Protein AF-A0A9X1VEX4-F1 (afdb_monomer_lite)

Secondary structure (DSSP, 8-state):
---EEEEESSSSEEEEEETTEEEEEEEESSTT-S-EEEEETT--EEEEEEESTT--EEEEE-

Sequence (62 aa):
MQHYQVKSVDTKHFRLTQADTEIGELEYDSWFSFTAEIMLADRTRYAIQPKGFWGTTIEIKD

Foldseek 3Di:
DFDWDWDDPDLFKIFIDTPNHTQWIWGDPDSPDQWIWIQGPVRDIWIWFQDDPVSPDIDIHD

Radius of gyration: 12.76 Å; chains: 1; bounding box: 29×24×36 Å

Organism: NCBI:txid2926463

pLDDT: mean 90.36, std 7.75, range [56.19, 97.06]

Structure (mmCIF, N/CA/C/O backbone):
data_AF-A0A9X1VEX4-F1
#
_entry.id   AF-A0A9X1VEX4-F1
#
loop_
_atom_site.group_PDB
_atom_site.id
_atom_site.type_symbol
_atom_site.label_atom_id
_atom_site.label_alt_id
_atom_site.label_comp_id
_atom_site.label_asym_id
_atom_site.label_entity_id
_atom_site.label_seq_id
_atom_site.pdbx_PDB_ins_code
_atom_site.Cartn_x
_atom_site.Cartn_y
_atom_site.Cartn_z
_atom_site.occupancy
_atom_site.B_iso_or_equiv
_atom_site.auth_seq_id
_atom_site.auth_comp_id
_atom_site.auth_asym_id
_atom_site.auth_atom_id
_atom_site.pdbx_PDB_model_num
ATOM 1 N N . MET A 1 1 ? -0.772 1.321 24.011 1.00 56.19 1 MET A N 1
ATOM 2 C CA . MET A 1 1 ? -0.083 1.149 22.714 1.00 56.19 1 MET A CA 1
ATOM 3 C C . MET A 1 1 ? -1.129 0.704 21.711 1.00 56.19 1 MET A C 1
ATOM 5 O O . MET A 1 1 ? -1.815 -0.269 21.994 1.00 56.19 1 MET A O 1
ATOM 9 N N . GLN A 1 2 ? -1.336 1.446 20.624 1.00 64.00 2 GLN A N 1
ATOM 10 C CA . GLN A 1 2 ? -2.267 1.008 19.582 1.00 64.00 2 GLN A CA 1
ATOM 11 C C . GLN A 1 2 ? -1.566 -0.064 18.744 1.00 64.00 2 GLN A C 1
ATOM 13 O O . GLN A 1 2 ? -0.512 0.203 18.170 1.00 64.00 2 GLN A O 1
ATOM 18 N N . HIS A 1 3 ? -2.105 -1.282 18.738 1.00 84.81 3 HIS A N 1
ATOM 19 C CA . HIS A 1 3 ? -1.560 -2.384 17.951 1.00 84.81 3 HIS A CA 1
ATOM 20 C C . HIS A 1 3 ? -2.095 -2.275 16.525 1.00 84.81 3 HIS 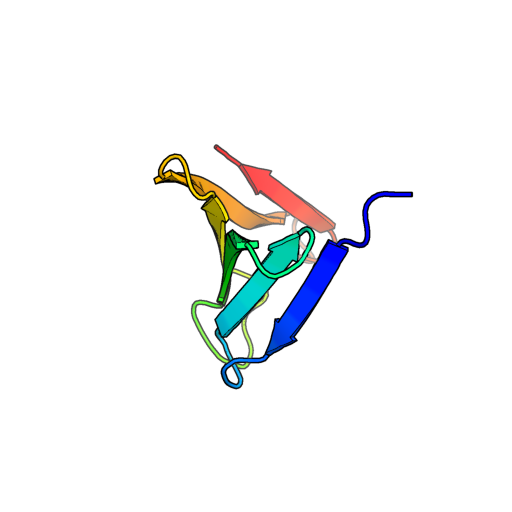A C 1
ATOM 22 O O . HIS A 1 3 ? -3.243 -2.629 16.261 1.00 84.81 3 HIS A O 1
ATOM 28 N N . TYR A 1 4 ? -1.262 -1.755 15.628 1.00 91.94 4 TYR A N 1
ATOM 29 C CA . TYR A 1 4 ? -1.488 -1.879 14.195 1.00 91.94 4 TYR A CA 1
ATOM 30 C C . TYR A 1 4 ? -1.070 -3.277 13.750 1.00 91.94 4 TYR A C 1
ATOM 32 O O . TYR A 1 4 ? -0.007 -3.764 14.143 1.00 91.94 4 TYR A O 1
ATOM 40 N N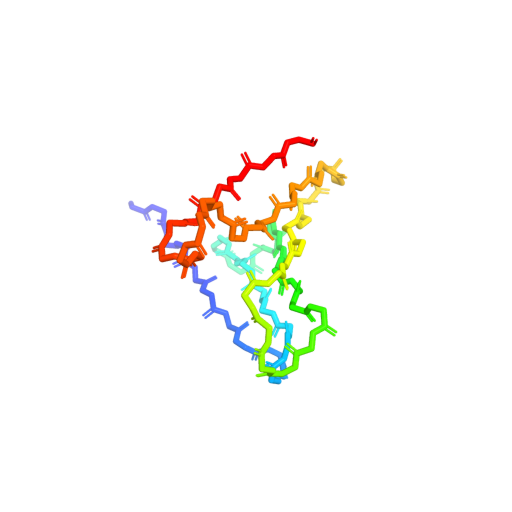 . GLN A 1 5 ? -1.900 -3.924 12.941 1.00 93.94 5 GLN A N 1
ATOM 41 C CA . GLN A 1 5 ? -1.601 -5.217 12.341 1.00 93.94 5 GLN A CA 1
ATOM 42 C C . GLN A 1 5 ? -1.815 -5.148 10.839 1.00 93.94 5 GLN A C 1
ATOM 44 O O . GLN A 1 5 ? -2.799 -4.584 10.373 1.00 93.94 5 GLN A O 1
ATOM 49 N N . VAL A 1 6 ? -0.909 -5.769 10.089 1.00 94.38 6 VAL A N 1
ATOM 50 C CA . VAL A 1 6 ? -1.070 -5.979 8.651 1.00 94.38 6 VAL A CA 1
ATOM 51 C C . VAL A 1 6 ? -1.239 -7.469 8.408 1.00 94.38 6 VAL A C 1
ATOM 53 O O . VAL A 1 6 ? -0.441 -8.273 8.893 1.00 94.38 6 VAL A O 1
ATOM 56 N N . LYS A 1 7 ? -2.281 -7.844 7.668 1.00 94.81 7 LYS A N 1
ATOM 57 C CA . LYS A 1 7 ? -2.532 -9.227 7.249 1.00 94.81 7 LYS A CA 1
ATOM 58 C C . LYS A 1 7 ? -2.563 -9.289 5.727 1.00 94.81 7 LYS A C 1
ATOM 60 O O . LYS A 1 7 ? -3.242 -8.487 5.096 1.00 94.81 7 LYS A O 1
ATOM 65 N N . SER A 1 8 ? -1.838 -10.242 5.146 1.00 95.19 8 SER A N 1
ATOM 66 C CA . SER A 1 8 ? -1.984 -10.578 3.726 1.00 95.19 8 SER A CA 1
ATOM 67 C C . SER A 1 8 ? -3.334 -11.265 3.525 1.00 95.19 8 SER A C 1
ATOM 69 O O . SER A 1 8 ? -3.668 -12.204 4.251 1.00 95.19 8 SER A O 1
ATOM 71 N N . VAL A 1 9 ? -4.117 -10.755 2.577 1.00 95.00 9 VAL A N 1
ATOM 72 C CA . VAL A 1 9 ? -5.340 -11.404 2.087 1.00 95.00 9 VAL A CA 1
ATOM 73 C C . VAL A 1 9 ? -4.968 -12.342 0.941 1.00 95.00 9 VAL A C 1
ATOM 75 O O . VAL A 1 9 ? -5.420 -13.484 0.905 1.00 95.00 9 VAL A O 1
ATOM 78 N N . ASP A 1 10 ? -4.085 -11.880 0.055 1.00 94.50 10 ASP A N 1
ATOM 79 C CA . ASP A 1 10 ? -3.446 -12.679 -0.986 1.00 94.50 10 ASP A CA 1
ATOM 80 C C . ASP A 1 10 ? -2.062 -12.101 -1.356 1.00 94.50 10 ASP A C 1
ATOM 82 O O . ASP A 1 10 ? -1.474 -11.318 -0.606 1.00 94.50 10 ASP A O 1
ATOM 86 N N . THR A 1 11 ? -1.516 -12.504 -2.507 1.00 92.19 11 THR A N 1
ATOM 87 C CA . THR A 1 11 ? -0.190 -12.088 -2.991 1.00 92.19 11 THR A CA 1
ATOM 88 C C . THR A 1 11 ? -0.076 -10.606 -3.354 1.00 92.19 11 THR A C 1
ATOM 90 O O . THR A 1 11 ? 1.039 -10.120 -3.518 1.00 92.19 11 THR A O 1
ATOM 93 N N . LYS A 1 12 ? -1.197 -9.902 -3.542 1.00 94.81 12 LYS A N 1
ATOM 94 C CA . LYS A 1 12 ? -1.252 -8.492 -3.948 1.00 94.81 12 LYS A CA 1
ATOM 95 C C . LYS A 1 12 ? -1.994 -7.606 -2.949 1.00 94.81 12 LYS A C 1
ATOM 97 O O . LYS A 1 12 ? -1.722 -6.413 -2.928 1.00 94.81 12 LYS A O 1
ATOM 102 N N . HIS A 1 13 ? -2.882 -8.162 -2.127 1.00 95.75 13 HIS A N 1
ATOM 103 C CA . HIS A 1 13 ? -3.733 -7.397 -1.218 1.00 95.75 13 HIS A CA 1
ATOM 104 C C . HIS A 1 13 ? -3.351 -7.619 0.243 1.00 95.75 13 HIS A C 1
ATOM 106 O O . HIS A 1 13 ? -3.238 -8.753 0.728 1.00 95.75 13 HIS A O 1
ATOM 112 N N . PHE A 1 14 ? -3.220 -6.516 0.970 1.00 96.00 14 PHE A N 1
ATOM 113 C CA . PHE A 1 14 ? -2.888 -6.491 2.386 1.00 96.00 14 PHE A CA 1
ATOM 114 C C . PHE A 1 14 ? -3.855 -5.572 3.119 1.00 96.00 14 PHE A C 1
ATOM 116 O O . PHE A 1 14 ? -4.139 -4.469 2.669 1.00 96.00 14 PHE A O 1
ATOM 123 N N . ARG A 1 15 ? -4.332 -6.014 4.279 1.00 96.94 15 ARG A N 1
ATOM 124 C CA . ARG A 1 15 ? -5.279 -5.274 5.110 1.00 96.94 15 ARG A CA 1
ATOM 125 C C . ARG A 1 15 ? -4.600 -4.751 6.364 1.00 96.94 15 ARG A C 1
ATOM 127 O O . ARG A 1 15 ? -3.962 -5.527 7.080 1.00 96.94 15 ARG A O 1
ATOM 134 N N . LEU A 1 16 ? -4.779 -3.464 6.644 1.00 95.81 16 LEU A N 1
ATOM 135 C CA . LEU A 1 16 ? -4.325 -2.797 7.857 1.00 95.81 16 LEU A CA 1
ATOM 136 C C . LEU A 1 16 ? -5.484 -2.701 8.853 1.00 95.81 16 LEU A C 1
ATOM 138 O O . LEU A 1 16 ? -6.520 -2.097 8.571 1.00 95.81 16 LEU A O 1
ATOM 142 N N . THR A 1 17 ? -5.290 -3.261 10.044 1.00 95.44 17 THR A N 1
ATOM 143 C CA . THR A 1 17 ? -6.244 -3.153 11.146 1.00 95.44 17 THR A CA 1
ATOM 144 C C . THR A 1 17 ? -5.637 -2.475 12.369 1.00 95.44 17 THR A C 1
ATOM 146 O O . THR A 1 17 ? -4.442 -2.584 12.651 1.00 95.44 17 THR A O 1
ATOM 149 N N . GLN A 1 18 ? -6.485 -1.786 13.125 1.00 94.44 18 GLN A N 1
ATOM 150 C CA . GLN A 1 18 ? -6.200 -1.266 14.455 1.00 94.44 18 GLN A CA 1
ATOM 151 C C . GLN A 1 18 ? -7.252 -1.821 15.410 1.00 94.44 18 GLN A C 1
ATOM 153 O O . GLN A 1 18 ? -8.437 -1.548 15.240 1.00 94.44 18 GLN A O 1
ATOM 158 N N . ALA A 1 19 ? -6.823 -2.618 16.396 1.00 89.81 19 ALA A N 1
ATOM 159 C CA . ALA A 1 19 ? -7.734 -3.282 17.341 1.00 89.81 19 ALA A CA 1
ATOM 160 C C . ALA A 1 19 ? -8.925 -3.974 16.630 1.00 89.81 19 ALA A C 1
ATOM 162 O O . ALA A 1 19 ? -10.083 -3.734 16.956 1.00 89.81 19 ALA A O 1
ATOM 163 N N . ASP A 1 20 ? -8.612 -4.773 15.602 1.00 87.25 20 ASP A N 1
ATOM 164 C CA . ASP A 1 20 ? -9.551 -5.511 14.737 1.00 87.25 20 ASP A CA 1
ATOM 165 C C . ASP A 1 20 ? -10.443 -4.673 13.805 1.00 87.25 20 ASP A C 1
ATOM 167 O O . ASP A 1 20 ? -11.148 -5.235 12.969 1.00 87.25 20 ASP A O 1
ATOM 171 N N . THR A 1 21 ? -10.358 -3.343 13.856 1.00 92.56 21 THR A N 1
ATOM 172 C CA . THR A 1 21 ? -11.033 -2.461 12.895 1.00 92.56 21 THR A CA 1
ATOM 173 C C . THR A 1 21 ? -10.146 -2.238 11.677 1.00 92.56 21 THR A C 1
ATOM 175 O O . THR A 1 21 ? -8.993 -1.841 11.824 1.00 92.56 21 THR A O 1
ATOM 178 N N . GLU A 1 22 ? -10.665 -2.487 10.476 1.00 93.94 22 GLU A N 1
ATOM 179 C CA . GLU A 1 22 ? -9.985 -2.166 9.218 1.00 93.94 22 GLU A CA 1
ATOM 180 C C . GLU A 1 22 ? -9.906 -0.651 9.027 1.00 93.94 22 GLU A C 1
ATOM 182 O O . GLU A 1 22 ? -10.922 0.042 9.034 1.00 93.94 22 GLU A O 1
ATOM 187 N N . ILE A 1 23 ? -8.683 -0.140 8.896 1.00 96.12 23 ILE A N 1
ATOM 188 C CA . ILE A 1 23 ? -8.407 1.295 8.735 1.00 96.12 23 ILE A CA 1
ATOM 189 C C . ILE A 1 23 ? -7.763 1.617 7.383 1.00 96.12 23 ILE A C 1
ATOM 191 O O . ILE A 1 23 ? -7.583 2.787 7.048 1.00 96.12 23 ILE A O 1
ATOM 195 N N . GLY A 1 24 ? -7.440 0.586 6.605 1.00 96.19 24 GLY A N 1
ATOM 196 C CA . GLY A 1 24 ? -7.003 0.721 5.231 1.00 96.19 24 GLY A CA 1
ATOM 197 C C . GLY A 1 24 ? -6.518 -0.589 4.628 1.00 96.19 24 GLY A C 1
ATOM 198 O O . GLY A 1 24 ? -6.444 -1.628 5.290 1.00 96.1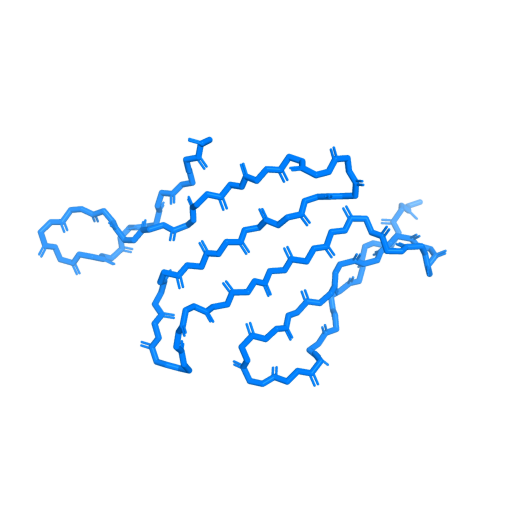9 24 GLY A O 1
ATOM 199 N N . GLU A 1 25 ? -6.138 -0.506 3.368 1.00 97.06 25 GLU A N 1
ATOM 200 C CA . GLU A 1 25 ? -5.618 -1.595 2.562 1.00 97.06 25 GLU A CA 1
ATOM 201 C C . GLU A 1 25 ? -4.466 -1.110 1.680 1.00 97.06 25 GLU A C 1
ATOM 203 O O . GLU A 1 25 ? -4.311 0.084 1.422 1.00 97.06 25 GLU A O 1
ATOM 208 N N . LEU A 1 26 ? -3.638 -2.058 1.260 1.00 95.94 26 LEU A N 1
ATOM 209 C CA . LEU A 1 26 ? -2.573 -1.885 0.286 1.00 95.94 26 LEU A CA 1
ATOM 210 C C . LEU A 1 26 ? -2.788 -2.918 -0.820 1.00 95.94 26 LEU A C 1
ATOM 212 O O . LEU A 1 26 ? -2.812 -4.120 -0.540 1.00 95.94 26 LEU A O 1
ATOM 216 N N . GLU A 1 27 ? -2.893 -2.454 -2.059 1.00 96.19 27 GLU A N 1
ATOM 217 C CA . GLU A 1 27 ? -3.033 -3.291 -3.247 1.00 96.19 27 GLU A CA 1
ATOM 218 C C . GLU A 1 27 ? -1.866 -3.061 -4.208 1.00 96.19 27 GLU A C 1
ATOM 220 O O . GLU A 1 27 ? -1.661 -1.957 -4.706 1.00 96.19 27 GLU A O 1
ATOM 225 N N . TYR A 1 28 ? -1.119 -4.119 -4.515 1.00 95.00 28 TYR A N 1
ATOM 226 C CA . TYR A 1 28 ? -0.148 -4.112 -5.603 1.00 95.00 28 TYR A CA 1
ATOM 227 C C . TYR A 1 28 ? -0.836 -4.341 -6.951 1.00 95.00 28 TYR A C 1
ATOM 229 O O . TYR A 1 28 ? -1.636 -5.269 -7.120 1.00 95.00 28 TYR A O 1
ATOM 237 N N . ASP A 1 29 ? -0.424 -3.566 -7.954 1.00 92.31 29 ASP A N 1
ATOM 238 C CA . ASP A 1 29 ? -0.936 -3.683 -9.325 1.00 92.31 29 ASP A CA 1
ATOM 239 C C . ASP A 1 29 ? -0.704 -5.107 -9.886 1.00 92.31 29 ASP A C 1
ATOM 241 O O . ASP A 1 29 ? -1.600 -5.774 -10.413 1.00 92.31 29 ASP A O 1
ATOM 245 N N . SER A 1 30 ? 0.487 -5.660 -9.627 1.00 89.25 30 SER A N 1
ATOM 246 C CA . SER A 1 30 ? 0.871 -7.030 -9.981 1.00 89.25 30 SER A CA 1
ATOM 247 C C . SER A 1 30 ? 1.755 -7.665 -8.904 1.00 89.25 30 SER A C 1
ATOM 249 O O . SER A 1 30 ? 2.415 -6.968 -8.139 1.00 89.25 30 SER A O 1
ATOM 251 N N . TRP A 1 31 ? 1.819 -8.999 -8.882 1.00 83.19 31 TRP A N 1
ATOM 252 C CA . TRP A 1 31 ? 2.582 -9.797 -7.907 1.00 83.19 31 TRP A CA 1
ATOM 253 C C . TRP A 1 31 ? 4.102 -9.545 -7.925 1.00 83.19 31 TRP A C 1
ATOM 255 O O . TRP A 1 31 ? 4.792 -9.914 -6.980 1.00 83.19 31 TRP A O 1
ATOM 265 N N . PHE A 1 32 ? 4.626 -8.928 -8.990 1.00 82.38 32 PHE A N 1
ATOM 266 C CA . PHE A 1 32 ? 6.038 -8.549 -9.137 1.00 82.38 32 PHE A CA 1
ATOM 267 C C . PHE A 1 32 ? 6.253 -7.025 -9.214 1.00 82.38 32 PHE A C 1
ATOM 269 O O . PHE A 1 32 ? 7.319 -6.570 -9.626 1.00 82.38 32 PHE A O 1
ATOM 276 N N . SER A 1 33 ? 5.241 -6.227 -8.865 1.00 83.62 33 SER A N 1
ATOM 277 C CA . SER A 1 33 ? 5.289 -4.768 -8.974 1.00 83.62 33 SER A CA 1
ATOM 278 C C . SER A 1 33 ? 5.678 -4.108 -7.653 1.00 83.62 33 SER A C 1
ATOM 280 O O . SER A 1 33 ? 5.278 -4.555 -6.584 1.00 83.62 33 SER A O 1
ATOM 282 N N . PHE A 1 34 ? 6.411 -2.998 -7.736 1.00 85.94 34 PHE A N 1
ATOM 283 C CA . PHE A 1 34 ? 6.559 -2.047 -6.626 1.00 85.94 34 PHE A CA 1
ATOM 284 C C . PHE A 1 34 ? 5.516 -0.922 -6.673 1.00 85.94 34 PHE A C 1
ATOM 286 O O . PHE A 1 34 ? 5.458 -0.104 -5.757 1.00 85.94 34 PHE A O 1
ATOM 293 N N . THR A 1 35 ? 4.704 -0.879 -7.730 1.00 92.12 35 THR A N 1
ATOM 294 C CA . THR A 1 35 ? 3.567 0.031 -7.837 1.00 92.12 35 THR A CA 1
ATOM 295 C C . THR A 1 35 ? 2.391 -0.535 -7.057 1.00 92.12 35 THR A C 1
ATOM 297 O O . THR A 1 35 ? 1.988 -1.681 -7.285 1.00 92.12 35 THR A O 1
ATOM 300 N N . ALA A 1 36 ? 1.839 0.275 -6.161 1.00 95.19 36 ALA A N 1
ATOM 301 C CA . ALA A 1 36 ? 0.704 -0.098 -5.330 1.00 95.19 36 ALA A CA 1
ATOM 302 C C . ALA A 1 36 ? -0.197 1.106 -5.032 1.00 95.19 36 ALA A C 1
ATOM 304 O O . ALA A 1 36 ? 0.228 2.253 -5.170 1.00 95.19 36 ALA A O 1
ATOM 305 N N . GLU A 1 37 ? -1.424 0.846 -4.600 1.00 96.56 37 GLU A N 1
ATOM 306 C CA . GLU A 1 37 ? -2.359 1.835 -4.070 1.00 96.56 37 GLU A CA 1
ATOM 307 C C . GLU A 1 37 ? -2.600 1.544 -2.584 1.00 96.56 37 GLU A C 1
ATOM 309 O O . GLU A 1 37 ? -2.838 0.402 -2.194 1.00 96.56 37 GLU A O 1
ATOM 314 N N . ILE A 1 38 ? -2.514 2.571 -1.741 1.00 96.00 38 ILE A N 1
ATOM 315 C CA . ILE A 1 38 ? -3.032 2.536 -0.373 1.00 96.00 38 ILE A CA 1
ATOM 316 C C . ILE A 1 38 ? -4.427 3.140 -0.418 1.00 96.00 38 ILE A C 1
ATOM 318 O O . ILE A 1 38 ? -4.573 4.264 -0.892 1.00 96.00 38 ILE A O 1
ATOM 322 N N . MET A 1 39 ? -5.422 2.457 0.137 1.00 97.00 39 MET A N 1
ATOM 323 C CA . MET A 1 39 ? -6.745 3.029 0.369 1.00 97.00 39 MET A CA 1
ATOM 324 C C . MET A 1 39 ? -7.034 3.039 1.867 1.00 97.00 39 MET A C 1
ATOM 326 O O . MET A 1 39 ? -7.030 1.999 2.518 1.00 97.00 39 MET A O 1
ATOM 330 N N . LEU A 1 40 ? -7.261 4.219 2.437 1.00 95.38 40 LEU A N 1
ATOM 331 C CA . LEU A 1 40 ? -7.658 4.371 3.835 1.00 95.38 40 LEU A CA 1
ATOM 332 C C . LEU A 1 40 ? -9.175 4.197 3.996 1.00 95.38 40 LEU A C 1
ATOM 334 O O . LEU A 1 40 ? -9.941 4.286 3.035 1.00 95.38 40 LEU A O 1
ATOM 338 N N . ALA A 1 41 ? -9.635 3.977 5.229 1.00 92.44 41 ALA A N 1
ATOM 339 C CA . ALA A 1 41 ? -11.061 3.802 5.526 1.00 92.44 41 ALA A CA 1
ATOM 340 C C . ALA A 1 41 ? -11.936 5.019 5.152 1.00 92.44 41 ALA A C 1
ATOM 342 O O . ALA A 1 41 ? -13.130 4.868 4.891 1.00 92.44 41 ALA A O 1
ATOM 343 N N . ASP A 1 42 ? -11.354 6.218 5.085 1.00 93.56 42 ASP A N 1
ATOM 344 C CA . ASP A 1 42 ? -12.011 7.443 4.612 1.00 93.56 42 ASP A CA 1
ATOM 345 C C . ASP A 1 42 ? -12.030 7.574 3.075 1.00 93.56 42 ASP A C 1
ATOM 347 O O . ASP A 1 42 ? -12.505 8.578 2.545 1.00 93.56 42 ASP A O 1
ATOM 351 N N . ARG A 1 43 ? -11.577 6.535 2.359 1.00 91.56 43 ARG A N 1
ATOM 352 C CA . ARG A 1 43 ? -11.400 6.465 0.900 1.00 91.56 43 ARG A CA 1
ATOM 353 C C . ARG A 1 43 ? -10.296 7.363 0.351 1.00 91.56 43 ARG A C 1
ATOM 355 O O . ARG A 1 43 ? -10.182 7.459 -0.873 1.00 91.56 43 ARG A O 1
ATOM 362 N N . THR A 1 44 ? -9.480 7.979 1.204 1.00 95.62 44 THR A N 1
ATOM 363 C CA . THR A 1 44 ? -8.254 8.638 0.757 1.00 95.62 44 THR A CA 1
ATOM 364 C C . THR A 1 44 ? -7.347 7.592 0.126 1.00 95.62 44 THR A C 1
ATOM 366 O O . THR A 1 44 ? -7.158 6.501 0.676 1.00 95.62 44 THR A O 1
ATOM 369 N N . ARG A 1 45 ? -6.823 7.915 -1.053 1.00 96.25 45 ARG A N 1
ATOM 370 C CA . ARG A 1 45 ? -5.960 7.035 -1.832 1.00 96.25 45 ARG A CA 1
ATOM 371 C C . ARG A 1 45 ? -4.569 7.628 -1.892 1.00 96.25 45 ARG A C 1
ATOM 373 O O . ARG A 1 45 ? -4.429 8.841 -1.962 1.00 96.25 45 ARG A O 1
ATOM 380 N N . TYR A 1 46 ? -3.568 6.761 -1.863 1.00 95.94 46 TYR A N 1
ATOM 381 C CA . TYR A 1 46 ? -2.193 7.148 -2.121 1.00 95.94 46 TYR A CA 1
ATOM 382 C C . TYR A 1 46 ? -1.549 6.170 -3.089 1.00 95.94 46 TYR A C 1
ATOM 384 O O . TYR A 1 46 ? -1.593 4.958 -2.881 1.00 95.94 46 TYR A O 1
ATOM 392 N N . ALA A 1 47 ? -0.894 6.689 -4.119 1.00 94.44 47 ALA A N 1
ATOM 393 C CA . ALA A 1 47 ? -0.122 5.882 -5.045 1.00 94.44 47 ALA A CA 1
ATOM 394 C C . ALA A 1 47 ? 1.312 5.704 -4.534 1.00 94.44 47 ALA A C 1
ATOM 396 O O . ALA A 1 47 ? 2.032 6.671 -4.283 1.00 94.44 47 ALA A O 1
ATOM 397 N N . ILE A 1 48 ? 1.752 4.456 -4.443 1.00 93.56 48 ILE A N 1
ATOM 398 C CA . ILE A 1 48 ? 3.143 4.080 -4.223 1.00 93.56 48 ILE A CA 1
ATOM 399 C C . ILE A 1 48 ? 3.772 3.823 -5.585 1.00 93.56 48 ILE A C 1
ATOM 401 O O . ILE A 1 48 ? 3.299 2.973 -6.340 1.00 93.56 48 ILE A O 1
ATOM 405 N N . GLN A 1 49 ? 4.842 4.545 -5.910 1.00 92.56 49 GLN A N 1
ATOM 406 C CA . GLN A 1 49 ? 5.541 4.389 -7.183 1.00 92.56 49 GLN A CA 1
ATOM 407 C C . GLN A 1 49 ? 7.061 4.441 -7.001 1.00 92.56 49 GLN A C 1
ATOM 409 O O . GLN A 1 49 ? 7.564 5.268 -6.233 1.00 92.56 49 GLN A O 1
ATOM 414 N N . PRO A 1 50 ? 7.825 3.619 -7.741 1.00 89.06 50 PRO A N 1
ATOM 415 C CA . PRO A 1 50 ? 9.264 3.799 -7.854 1.00 89.06 50 PRO A CA 1
ATOM 416 C C . PRO A 1 50 ? 9.600 5.178 -8.431 1.00 89.06 50 PRO A C 1
ATOM 418 O O . PRO A 1 50 ? 8.963 5.655 -9.373 1.00 89.06 50 PRO A O 1
ATOM 421 N N . LYS A 1 51 ? 10.648 5.803 -7.902 1.00 88.94 51 LYS A N 1
ATOM 422 C CA . LYS A 1 51 ? 11.198 7.071 -8.373 1.00 88.94 51 LYS A CA 1
ATOM 423 C C . LYS A 1 51 ? 12.666 6.919 -8.750 1.00 88.94 51 LYS A C 1
ATOM 425 O O . LYS A 1 51 ? 13.434 6.201 -8.110 1.00 88.94 51 LYS A O 1
ATOM 430 N N . GLY A 1 52 ? 13.066 7.705 -9.746 1.00 81.25 52 GLY A N 1
ATOM 431 C CA . GLY A 1 52 ? 14.447 7.837 -10.188 1.00 81.25 52 GLY A CA 1
ATOM 432 C C . GLY A 1 52 ? 14.817 6.809 -11.250 1.00 81.25 52 GLY A C 1
ATOM 433 O O . GLY A 1 52 ? 14.093 5.850 -11.496 1.00 81.25 52 GLY A O 1
ATOM 434 N N . PHE A 1 53 ? 15.969 7.023 -11.880 1.00 75.31 53 PHE A N 1
ATOM 435 C CA . PHE A 1 53 ? 16.415 6.236 -13.034 1.00 75.31 53 PHE A CA 1
ATOM 436 C C . PHE A 1 53 ? 16.613 4.742 -12.724 1.00 75.31 53 PHE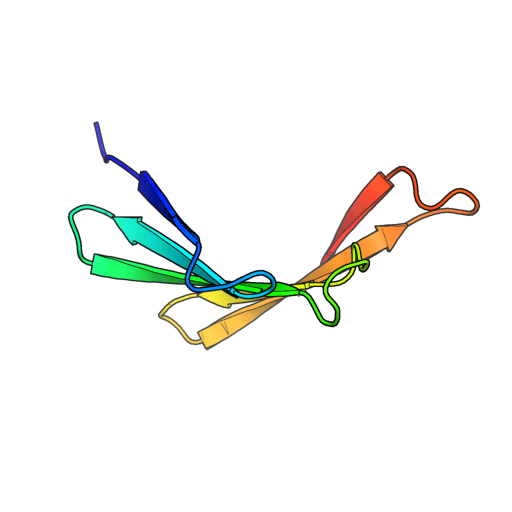 A C 1
ATOM 438 O O . PHE A 1 53 ? 16.467 3.902 -13.602 1.00 75.31 53 PHE A O 1
ATOM 445 N N . TRP A 1 54 ? 16.903 4.415 -11.464 1.00 76.94 54 TRP A N 1
ATOM 446 C CA . TRP A 1 54 ? 17.133 3.045 -11.002 1.00 76.94 54 TRP A CA 1
ATOM 447 C C . TRP A 1 54 ? 15.925 2.423 -10.291 1.00 76.94 54 TRP A C 1
ATOM 449 O O . TRP A 1 54 ? 15.972 1.247 -9.950 1.00 76.94 54 TRP A O 1
ATOM 459 N N . GLY A 1 55 ? 14.864 3.197 -10.022 1.00 76.38 55 GLY A N 1
ATOM 460 C CA . GLY A 1 55 ? 13.673 2.716 -9.310 1.00 76.38 55 GLY A CA 1
ATOM 461 C C . GLY A 1 55 ? 13.923 2.216 -7.879 1.00 76.38 55 GLY A C 1
ATOM 462 O O . GLY A 1 55 ? 13.075 1.533 -7.319 1.00 76.38 55 GLY A O 1
ATOM 463 N N . THR A 1 56 ? 15.074 2.529 -7.276 1.00 83.06 56 THR A N 1
ATOM 464 C CA . THR A 1 56 ? 15.459 2.052 -5.933 1.00 83.06 56 THR A CA 1
ATOM 465 C C . THR A 1 56 ? 14.816 2.842 -4.798 1.00 83.06 56 THR A C 1
ATOM 467 O O . THR A 1 56 ? 14.878 2.425 -3.645 1.00 83.06 56 THR A O 1
ATOM 470 N N . THR A 1 57 ? 14.244 4.004 -5.107 1.00 87.19 57 THR A N 1
ATOM 471 C CA . THR A 1 57 ? 13.552 4.856 -4.140 1.00 87.19 57 THR A CA 1
ATOM 472 C C . THR A 1 57 ? 12.060 4.752 -4.389 1.00 87.19 57 THR A C 1
ATOM 474 O O . THR A 1 57 ? 11.627 4.794 -5.535 1.00 87.19 57 THR A O 1
ATOM 477 N N . ILE A 1 58 ? 11.275 4.651 -3.325 1.00 87.69 58 ILE A N 1
ATOM 478 C CA . ILE A 1 58 ? 9.816 4.615 -3.397 1.00 87.69 58 ILE A CA 1
ATOM 479 C C . ILE A 1 58 ? 9.281 5.991 -2.995 1.00 87.69 58 ILE A C 1
ATOM 481 O O . ILE A 1 58 ? 9.750 6.578 -2.020 1.00 87.69 58 ILE A O 1
ATOM 485 N N . GLU A 1 59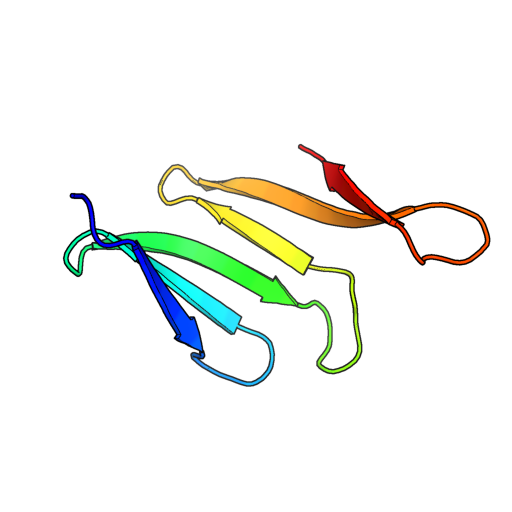 ? 8.319 6.509 -3.752 1.00 90.94 59 GLU A N 1
ATOM 486 C CA . GLU A 1 59 ? 7.584 7.732 -3.435 1.00 90.94 59 GLU A CA 1
ATOM 487 C C . GLU A 1 59 ? 6.111 7.406 -3.179 1.00 90.94 59 GLU A C 1
ATOM 489 O O . GLU A 1 59 ? 5.549 6.511 -3.812 1.00 90.94 59 GLU A O 1
ATOM 494 N N . ILE A 1 60 ? 5.507 8.145 -2.248 1.00 91.44 60 ILE A N 1
ATOM 495 C CA . ILE A 1 60 ? 4.074 8.111 -1.956 1.00 91.44 60 ILE A CA 1
ATOM 496 C C . ILE A 1 60 ? 3.480 9.413 -2.487 1.00 91.44 60 ILE A C 1
ATOM 498 O O . ILE A 1 60 ? 3.983 10.494 -2.169 1.00 91.44 60 ILE A O 1
ATOM 502 N N . LYS A 1 61 ? 2.434 9.300 -3.297 1.00 88.88 61 LYS A N 1
ATOM 503 C CA . LYS A 1 61 ? 1.702 10.420 -3.890 1.00 88.88 61 LYS A CA 1
ATOM 504 C C . LYS A 1 61 ? 0.245 10.373 -3.451 1.00 88.88 61 LYS A C 1
ATOM 506 O O . LYS A 1 61 ? -0.272 9.282 -3.241 1.00 88.88 61 LYS A O 1
ATOM 511 N N . ASP A 1 62 ? -0.352 11.548 -3.307 1.00 84.25 62 ASP A N 1
ATOM 512 C CA . ASP A 1 62 ? -1.804 11.779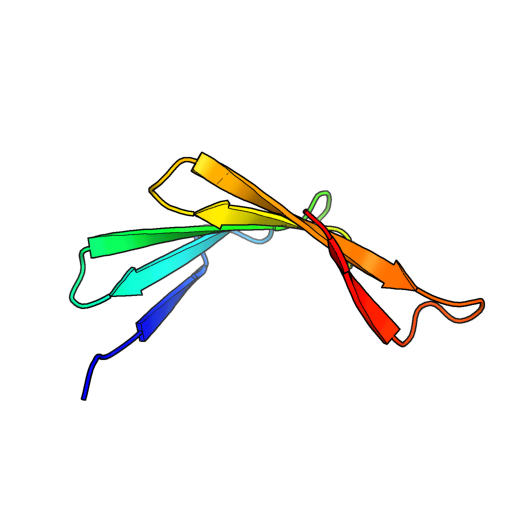 -3.250 1.00 84.25 62 ASP A CA 1
ATOM 513 C C . ASP A 1 62 ? -2.401 11.554 -4.649 1.00 84.25 62 ASP A C 1
ATOM 515 O O . ASP A 1 62 ? -1.821 12.121 -5.613 1.00 84.25 62 ASP A O 1
#